Protein AF-A0A1H8ZTB4-F1 (afdb_monomer_lite)

Organism: NCBI:txid402600

Foldseek 3Di:
DFDDDPNDGDPDVVVVVVVVVVLLVLLLVLLCVVCPPVDDSVLSSVLLVVLCVVPVVPDPDVVCSSVSSSVSSNVVVVVD

Secondary structure (DSSP, 8-state):
--EEETTEEEPPHHHHHHHHHHHHHHHHHHHHHHHGGGS-HHHHHHHHHHHHHHHGGG-S-GGGHHHHHHHHHHHHHHT-

Radius of gyration: 14.9 Å; chains: 1; bounding box: 42×23×40 Å

Structure (mmCIF, N/CA/C/O backbone):
data_AF-A0A1H8ZTB4-F1
#
_entry.id   AF-A0A1H8ZTB4-F1
#
loop_
_atom_site.group_PDB
_atom_site.id
_atom_site.type_symbol
_atom_site.label_atom_id
_atom_site.label_alt_id
_atom_site.label_comp_id
_atom_site.label_asym_id
_atom_site.label_entity_id
_atom_site.label_seq_id
_atom_site.pdbx_PDB_ins_code
_atom_site.Cartn_x
_atom_site.Cartn_y
_atom_site.Cartn_z
_atom_site.occupancy
_atom_site.B_iso_or_equiv
_atom_site.auth_seq_id
_atom_site.auth_comp_id
_atom_site.auth_asym_id
_atom_site.auth_atom_id
_atom_site.pdbx_PDB_model_num
ATOM 1 N N .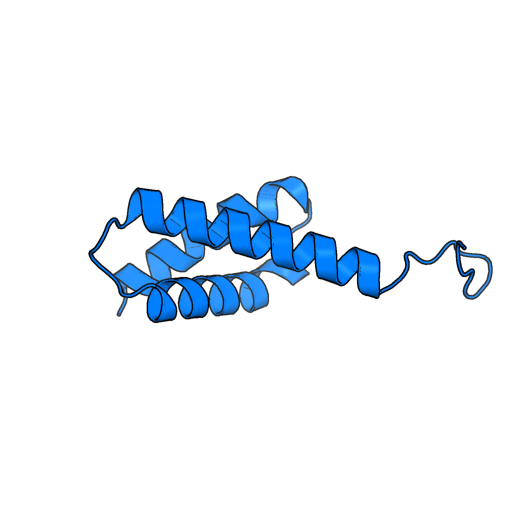 MET A 1 1 ? 26.900 -5.067 -12.119 1.00 48.12 1 MET A N 1
ATOM 2 C CA . MET A 1 1 ? 27.246 -5.557 -13.471 1.00 48.12 1 MET A CA 1
ATOM 3 C C . MET A 1 1 ? 25.926 -5.816 -14.164 1.00 48.12 1 MET A C 1
ATOM 5 O O . MET A 1 1 ? 25.073 -6.418 -13.534 1.00 48.12 1 MET A O 1
ATOM 9 N N . THR A 1 2 ? 25.699 -5.279 -15.358 1.00 52.91 2 THR A N 1
ATOM 10 C CA . THR A 1 2 ? 24.418 -5.448 -16.058 1.00 52.91 2 THR A CA 1
ATOM 11 C C . THR A 1 2 ? 24.384 -6.843 -16.674 1.00 52.91 2 THR A C 1
ATOM 13 O O . THR A 1 2 ? 25.232 -7.150 -17.513 1.00 52.91 2 THR A O 1
ATOM 16 N N . GLU A 1 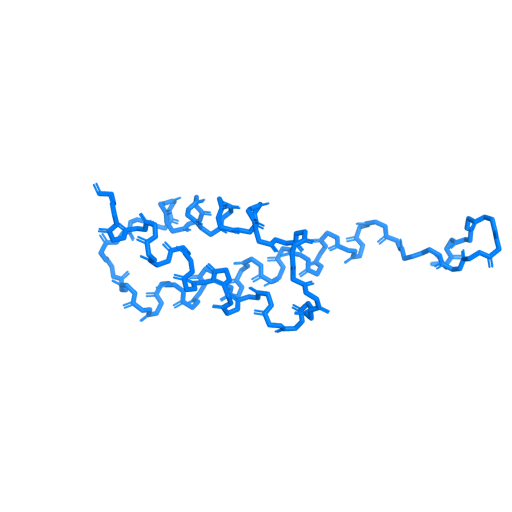3 ? 23.463 -7.698 -16.234 1.00 63.84 3 GLU A N 1
ATOM 17 C CA . GLU A 1 3 ? 23.258 -9.012 -16.842 1.00 63.84 3 GLU A CA 1
ATOM 18 C C . GLU A 1 3 ? 22.461 -8.855 -18.139 1.00 63.84 3 GLU A C 1
ATOM 20 O O . GLU A 1 3 ? 21.530 -8.052 -18.235 1.00 63.84 3 GLU A O 1
ATOM 25 N N . MET A 1 4 ? 22.864 -9.592 -19.172 1.00 62.94 4 MET A N 1
ATOM 26 C CA . MET A 1 4 ? 22.124 -9.656 -20.427 1.00 62.94 4 MET A CA 1
ATOM 27 C C . MET A 1 4 ? 21.500 -11.039 -20.564 1.00 62.94 4 MET A C 1
ATOM 29 O O . MET A 1 4 ? 22.208 -12.038 -20.452 1.00 62.94 4 MET A O 1
ATOM 33 N N . ILE A 1 5 ? 20.199 -11.088 -20.845 1.00 68.31 5 ILE A N 1
ATOM 34 C CA . ILE A 1 5 ? 19.482 -12.312 -21.220 1.00 68.31 5 ILE A CA 1
ATOM 35 C C . ILE A 1 5 ? 19.014 -12.112 -22.661 1.00 68.31 5 ILE A C 1
ATOM 37 O O . ILE A 1 5 ? 18.386 -11.102 -22.969 1.00 68.31 5 ILE A O 1
ATOM 41 N N . ASP A 1 6 ? 19.389 -13.024 -23.560 1.00 68.69 6 ASP A N 1
ATOM 42 C CA . ASP A 1 6 ? 19.027 -12.994 -24.987 1.00 68.69 6 ASP A CA 1
ATOM 43 C C . ASP A 1 6 ? 19.315 -11.659 -25.707 1.00 68.69 6 ASP A C 1
ATOM 45 O O . ASP A 1 6 ? 18.582 -11.225 -26.590 1.00 68.69 6 ASP A O 1
ATOM 49 N N . GLY A 1 7 ? 20.405 -10.979 -25.334 1.00 74.31 7 GLY A N 1
ATOM 50 C CA . GLY A 1 7 ? 20.795 -9.698 -25.938 1.00 74.31 7 GLY A CA 1
ATOM 51 C C . GLY A 1 7 ? 20.009 -8.484 -25.429 1.00 74.31 7 GLY A C 1
ATOM 52 O O . GLY A 1 7 ? 20.265 -7.364 -25.872 1.00 74.31 7 GLY A O 1
ATOM 53 N N . HIS A 1 8 ? 19.108 -8.679 -24.467 1.00 63.38 8 HIS A N 1
ATOM 54 C CA . HIS A 1 8 ? 18.424 -7.609 -23.755 1.00 63.38 8 HIS A CA 1
ATOM 55 C C . HIS A 1 8 ? 19.142 -7.318 -22.436 1.00 63.38 8 HIS A C 1
ATOM 57 O O . HIS A 1 8 ? 19.491 -8.239 -21.697 1.00 63.38 8 HIS A O 1
ATOM 63 N N . GLN A 1 9 ? 19.355 -6.036 -22.120 1.00 68.62 9 GLN A N 1
ATOM 64 C CA . GLN A 1 9 ? 19.772 -5.647 -20.772 1.00 68.62 9 GLN A CA 1
ATOM 65 C C . GLN A 1 9 ? 18.642 -5.977 -19.806 1.00 68.62 9 GLN A C 1
ATOM 67 O O . GLN A 1 9 ? 17.554 -5.406 -19.901 1.00 68.62 9 GLN A O 1
ATOM 72 N N . VAL A 1 10 ? 18.912 -6.886 -18.877 1.00 67.75 10 VAL A N 1
ATOM 73 C CA . VAL A 1 10 ? 17.973 -7.248 -17.824 1.00 67.75 10 VAL A CA 1
ATOM 74 C C . VAL A 1 10 ? 18.407 -6.532 -16.553 1.00 67.75 10 VAL A C 1
ATOM 76 O O . VAL A 1 10 ? 19.576 -6.562 -16.163 1.00 67.75 10 VAL A O 1
ATOM 79 N N . ARG A 1 11 ? 17.467 -5.815 -15.929 1.00 63.06 11 ARG A N 1
ATOM 80 C CA . ARG A 1 11 ? 17.692 -5.231 -14.604 1.00 63.06 11 ARG A CA 1
ATOM 81 C C . ARG A 1 11 ? 17.899 -6.355 -13.598 1.00 63.06 11 ARG A C 1
ATOM 83 O O . ARG A 1 11 ? 17.186 -7.353 -13.628 1.00 63.06 11 ARG A O 1
ATOM 90 N N . ASP A 1 12 ? 18.833 -6.143 -12.680 1.00 66.94 12 ASP A N 1
ATOM 91 C CA . ASP A 1 12 ? 19.047 -7.047 -11.558 1.00 66.94 12 ASP A CA 1
ATOM 92 C C . ASP A 1 12 ? 17.727 -7.208 -10.763 1.00 66.94 12 ASP A C 1
ATOM 94 O O . ASP A 1 12 ? 17.155 -6.201 -10.319 1.00 66.94 12 ASP A O 1
ATOM 98 N N . PRO A 1 13 ? 17.220 -8.441 -10.561 1.00 61.16 13 PRO A N 1
ATOM 99 C CA . PRO A 1 13 ? 15.978 -8.684 -9.827 1.00 61.16 13 PRO A CA 1
ATOM 100 C C . PRO A 1 13 ? 15.975 -8.125 -8.397 1.00 61.16 13 PRO A C 1
ATOM 102 O O . PRO A 1 13 ? 14.915 -7.830 -7.849 1.00 61.16 13 PRO A O 1
ATOM 105 N N . HIS A 1 14 ? 17.143 -7.979 -7.768 1.00 57.16 14 HIS A N 1
ATOM 106 C CA . HIS A 1 14 ? 17.274 -7.398 -6.432 1.00 57.16 14 HIS A CA 1
ATOM 107 C C . HIS A 1 14 ? 17.089 -5.881 -6.477 1.00 57.16 14 HIS A C 1
ATOM 109 O O . HIS A 1 14 ? 16.495 -5.323 -5.562 1.00 57.16 14 HIS A O 1
ATOM 115 N N . SER A 1 15 ? 17.507 -5.220 -7.561 1.00 59.94 15 SER A N 1
ATOM 116 C CA . SER A 1 15 ? 17.247 -3.786 -7.753 1.00 59.94 15 SER A CA 1
ATOM 117 C C . SER A 1 15 ? 15.751 -3.503 -7.935 1.00 59.94 15 SER A C 1
ATOM 119 O O . SER A 1 15 ? 15.239 -2.550 -7.359 1.00 59.94 15 SER A O 1
ATOM 121 N N . LEU A 1 16 ? 15.028 -4.379 -8.645 1.00 60.28 16 LEU A N 1
ATOM 122 C CA . LEU A 1 16 ? 13.566 -4.290 -8.786 1.00 60.28 16 LEU A CA 1
ATOM 123 C C . LEU A 1 16 ? 12.829 -4.497 -7.451 1.00 60.28 16 LEU A C 1
ATOM 125 O O . LEU A 1 16 ? 11.851 -3.808 -7.158 1.00 60.28 16 LEU A O 1
ATOM 129 N N . ARG A 1 17 ? 13.307 -5.427 -6.614 1.00 60.28 17 ARG A N 1
ATOM 130 C CA . ARG A 1 17 ? 12.747 -5.656 -5.271 1.00 60.28 17 ARG A CA 1
ATOM 131 C C . ARG A 1 17 ? 12.948 -4.462 -4.344 1.00 60.28 17 ARG A C 1
ATOM 133 O O . ARG A 1 17 ? 12.008 -4.095 -3.650 1.00 60.28 17 ARG A O 1
ATOM 140 N N . VAL A 1 18 ? 14.127 -3.839 -4.367 1.00 63.00 18 VAL A N 1
ATOM 141 C CA . VAL A 1 18 ? 14.410 -2.640 -3.559 1.00 63.00 18 VAL A CA 1
ATOM 142 C C . VAL A 1 18 ? 13.506 -1.473 -3.976 1.00 63.00 18 VAL A C 1
ATOM 144 O O . VAL A 1 18 ? 12.908 -0.836 -3.114 1.00 63.00 18 VAL A O 1
ATOM 147 N N . GLU A 1 19 ? 13.312 -1.248 -5.281 1.00 78.44 19 GLU A N 1
ATOM 148 C CA . GLU A 1 19 ? 12.378 -0.221 -5.775 1.00 78.44 19 GLU A CA 1
ATOM 149 C C . GLU A 1 19 ? 10.928 -0.505 -5.334 1.00 78.44 19 GLU A C 1
ATOM 151 O O . GLU A 1 19 ? 10.206 0.409 -4.937 1.00 78.44 19 GLU A O 1
ATOM 156 N N . THR A 1 20 ? 10.516 -1.775 -5.334 1.00 82.00 20 THR A N 1
ATOM 157 C CA . THR A 1 20 ? 9.177 -2.191 -4.886 1.00 82.00 20 THR A CA 1
ATOM 158 C C . THR A 1 20 ? 8.973 -1.965 -3.387 1.00 82.00 20 THR A C 1
ATOM 160 O O . THR A 1 20 ? 7.951 -1.419 -2.974 1.00 82.00 20 THR A O 1
ATOM 163 N N . GLU A 1 21 ? 9.936 -2.352 -2.551 1.00 85.19 21 GLU A N 1
ATOM 164 C CA . GLU A 1 21 ? 9.858 -2.147 -1.099 1.00 85.19 21 GLU A CA 1
ATOM 165 C C . GLU A 1 21 ? 9.792 -0.660 -0.732 1.00 85.19 21 GLU A C 1
ATOM 167 O O . GLU A 1 21 ? 9.040 -0.277 0.168 1.00 85.19 21 GLU A O 1
ATOM 172 N N . ASP A 1 22 ? 10.519 0.192 -1.455 1.00 88.38 22 ASP A N 1
ATOM 173 C CA . ASP A 1 22 ? 10.451 1.640 -1.270 1.00 88.38 22 ASP A CA 1
ATOM 174 C C . ASP A 1 22 ? 9.089 2.210 -1.689 1.00 88.38 22 ASP A C 1
ATOM 176 O O . ASP A 1 22 ? 8.524 3.041 -0.971 1.00 88.38 22 ASP A O 1
ATOM 180 N N . GLN A 1 23 ? 8.510 1.728 -2.793 1.00 86.69 23 GLN A N 1
ATOM 181 C CA . GLN A 1 23 ? 7.157 2.105 -3.217 1.00 86.69 23 GLN A CA 1
ATOM 182 C C . GLN A 1 23 ? 6.093 1.693 -2.189 1.00 86.69 23 GLN A C 1
ATOM 184 O O . GLN A 1 23 ? 5.221 2.497 -1.849 1.00 86.69 23 GLN A O 1
ATOM 189 N N . LEU A 1 24 ? 6.184 0.476 -1.643 1.00 90.81 24 LEU A N 1
ATOM 190 C CA . LEU A 1 24 ? 5.286 -0.011 -0.591 1.00 90.81 24 LEU A CA 1
ATOM 191 C C . LEU A 1 24 ? 5.429 0.805 0.696 1.00 90.81 24 LEU A C 1
ATOM 193 O O . LEU A 1 24 ? 4.432 1.162 1.320 1.00 90.81 24 LEU A O 1
ATOM 197 N N . ARG A 1 25 ? 6.659 1.168 1.072 1.00 92.06 25 ARG A N 1
ATOM 198 C CA . ARG A 1 25 ? 6.927 2.016 2.242 1.00 92.06 25 ARG A CA 1
ATOM 199 C C . ARG A 1 25 ? 6.339 3.416 2.075 1.00 92.06 25 ARG A C 1
ATOM 201 O O . ARG A 1 25 ? 5.741 3.944 3.012 1.00 92.06 25 ARG A O 1
ATOM 208 N N . GLN A 1 26 ? 6.477 4.011 0.889 1.00 90.44 26 GLN A N 1
ATOM 209 C CA . GLN A 1 26 ? 5.854 5.296 0.562 1.00 90.44 26 GLN A CA 1
ATOM 210 C C . GLN A 1 26 ? 4.326 5.212 0.625 1.00 90.44 26 GLN A C 1
ATOM 212 O O . GLN A 1 26 ? 3.692 6.099 1.201 1.00 90.44 26 GLN A O 1
ATOM 217 N N . ALA A 1 27 ? 3.743 4.137 0.087 1.00 93.31 27 ALA A N 1
ATOM 218 C CA . ALA A 1 27 ? 2.307 3.899 0.152 1.00 93.31 27 ALA A CA 1
ATOM 219 C C . ALA A 1 27 ? 1.823 3.758 1.604 1.00 93.31 27 ALA A C 1
ATOM 221 O O . ALA A 1 27 ? 0.880 4.440 1.994 1.00 93.31 27 ALA A O 1
ATOM 222 N N . ALA A 1 28 ? 2.503 2.964 2.436 1.00 93.75 28 ALA A N 1
ATOM 223 C CA . ALA A 1 28 ? 2.162 2.800 3.851 1.00 93.75 28 ALA A CA 1
ATOM 224 C C . ALA A 1 28 ? 2.246 4.113 4.641 1.00 93.75 28 ALA A C 1
ATOM 226 O O . ALA A 1 28 ? 1.339 4.426 5.411 1.00 93.75 28 ALA A O 1
ATOM 227 N N . ALA A 1 29 ? 3.281 4.925 4.409 1.00 93.12 29 ALA A N 1
ATOM 228 C CA . ALA A 1 29 ? 3.405 6.241 5.034 1.00 93.12 29 ALA A CA 1
ATOM 229 C C . ALA A 1 29 ? 2.295 7.211 4.590 1.00 93.12 29 ALA A C 1
ATOM 231 O O . ALA A 1 29 ? 1.848 8.057 5.365 1.00 93.12 29 ALA A O 1
ATOM 232 N N . GLU A 1 30 ? 1.846 7.124 3.337 1.00 93.69 30 GLU A N 1
ATOM 233 C CA . GLU A 1 30 ? 0.700 7.892 2.848 1.00 93.69 30 GLU A CA 1
ATOM 234 C C . GLU A 1 30 ? -0.613 7.423 3.486 1.00 93.69 30 GLU A C 1
ATOM 236 O O . GLU A 1 30 ? -1.376 8.265 3.953 1.00 93.69 30 GLU A O 1
ATOM 241 N N . VAL A 1 31 ? -0.855 6.112 3.580 1.00 95.12 31 VAL A N 1
ATOM 242 C CA . VAL A 1 31 ? -2.049 5.564 4.245 1.00 95.12 31 VAL A CA 1
ATOM 243 C C . VAL A 1 31 ? -2.090 5.996 5.705 1.00 95.12 31 VAL A C 1
ATOM 245 O O . VAL A 1 31 ? -3.088 6.574 6.122 1.00 95.12 31 VAL A O 1
ATOM 248 N N . HIS A 1 32 ? -0.994 5.823 6.452 1.00 93.94 32 HIS A N 1
ATOM 249 C CA . HIS A 1 32 ? -0.903 6.271 7.846 1.00 93.94 32 HIS A CA 1
ATOM 250 C C . HIS A 1 32 ? -1.221 7.759 8.008 1.00 93.94 32 HIS A C 1
ATOM 252 O O . HIS A 1 32 ? -1.923 8.140 8.941 1.00 93.94 32 HIS A O 1
ATOM 258 N N . ARG A 1 33 ? -0.761 8.616 7.087 1.00 91.44 33 ARG A N 1
ATOM 259 C CA . ARG A 1 33 ? -1.092 10.049 7.125 1.00 91.44 33 ARG A CA 1
ATOM 260 C C . ARG A 1 33 ? -2.581 10.331 6.919 1.00 91.44 33 ARG A C 1
ATOM 262 O O . ARG A 1 33 ? -3.066 11.320 7.459 1.00 91.44 33 ARG A O 1
ATOM 269 N N . ARG A 1 34 ? -3.293 9.506 6.146 1.00 92.56 34 ARG A N 1
ATOM 270 C CA . ARG A 1 34 ? -4.727 9.684 5.861 1.00 92.56 34 ARG A CA 1
ATOM 271 C C . ARG A 1 34 ? -5.624 9.116 6.950 1.00 92.56 34 ARG A C 1
ATOM 273 O O . ARG A 1 34 ? -6.580 9.776 7.343 1.00 92.56 34 ARG A O 1
ATOM 280 N N . VAL A 1 35 ? -5.308 7.916 7.433 1.00 91.81 35 VAL A N 1
ATOM 281 C CA . VAL A 1 35 ? -6.138 7.203 8.417 1.00 91.81 35 VAL A CA 1
ATOM 282 C C . VAL A 1 35 ? -5.758 7.529 9.865 1.00 91.81 35 VAL A C 1
ATOM 284 O O . VAL A 1 35 ? -6.546 7.290 10.775 1.00 91.81 35 VAL A O 1
ATOM 287 N N . GLY A 1 36 ? -4.579 8.111 10.105 1.00 89.25 36 GLY A N 1
ATOM 288 C CA . GLY A 1 36 ? -4.079 8.393 11.451 1.00 89.25 36 GLY A CA 1
ATOM 289 C C . GLY A 1 36 ? -3.880 7.114 12.271 1.00 89.25 36 GLY A C 1
ATOM 290 O O . GLY A 1 36 ? -3.496 6.078 11.731 1.00 89.25 36 GLY A O 1
ATOM 291 N N . ASP A 1 37 ? -4.185 7.182 13.567 1.00 90.94 37 ASP A N 1
ATOM 292 C CA . ASP A 1 37 ? -4.051 6.061 14.515 1.00 90.94 37 ASP A CA 1
ATOM 293 C C . ASP A 1 37 ? -5.291 5.140 14.541 1.00 90.94 37 ASP A C 1
ATOM 295 O O . ASP A 1 37 ? -5.509 4.401 15.498 1.00 90.94 37 ASP A O 1
ATOM 299 N N . GLN A 1 38 ? -6.151 5.205 13.517 1.00 92.69 38 GLN A N 1
ATOM 300 C CA . GLN A 1 38 ? -7.375 4.392 13.446 1.00 92.69 38 GLN A CA 1
ATOM 301 C C . GLN A 1 38 ? -7.091 2.898 13.251 1.00 92.69 38 GLN A C 1
ATOM 303 O O . GLN A 1 38 ? -7.922 2.066 13.612 1.00 92.69 38 GLN A O 1
ATOM 308 N N . TYR A 1 39 ? -5.933 2.567 12.682 1.00 92.88 39 TYR A N 1
ATOM 309 C CA . TYR A 1 39 ? -5.534 1.204 12.366 1.00 92.88 39 TYR A CA 1
ATOM 310 C C . TYR A 1 39 ? -4.118 0.948 12.864 1.00 92.88 39 TYR A C 1
ATOM 312 O O . TYR A 1 39 ? -3.236 1.801 12.759 1.00 92.88 39 TYR A O 1
ATOM 320 N N . GLU A 1 40 ? -3.901 -0.262 13.367 1.00 92.94 40 GLU A N 1
ATOM 321 C CA . GLU A 1 40 ? -2.573 -0.730 13.752 1.00 92.94 40 GLU A CA 1
ATOM 322 C C . GLU A 1 40 ? -1.646 -0.763 12.529 1.00 92.94 40 GLU A C 1
ATOM 324 O O . GLU A 1 40 ? -2.072 -1.105 11.421 1.00 92.94 40 GLU A O 1
ATOM 329 N N . GLU A 1 41 ? -0.353 -0.503 12.729 1.00 90.44 41 GLU A N 1
ATOM 330 C CA . GLU A 1 41 ? 0.640 -0.509 11.643 1.00 90.44 41 GLU A CA 1
ATOM 331 C C . GLU A 1 41 ? 0.609 -1.825 10.845 1.00 90.44 41 GLU A C 1
ATOM 333 O O . GLU A 1 41 ? 0.667 -1.824 9.617 1.00 90.44 41 GLU A O 1
ATOM 338 N N . GLN A 1 42 ? 0.420 -2.963 11.521 1.00 92.38 42 GLN A N 1
ATOM 339 C CA . GLN A 1 42 ? 0.307 -4.271 10.865 1.00 92.38 42 GLN A CA 1
ATOM 340 C C . GLN A 1 42 ? -0.906 -4.367 9.925 1.00 92.38 42 GLN A C 1
ATOM 342 O O . GLN A 1 42 ? -0.818 -5.009 8.879 1.00 92.38 42 GLN A O 1
ATOM 347 N N . GLN A 1 43 ? -2.026 -3.725 10.270 1.00 94.31 43 GLN A N 1
ATOM 348 C CA . GLN A 1 43 ? -3.222 -3.692 9.425 1.00 94.31 43 GLN A CA 1
ATOM 349 C C . GLN A 1 43 ? -2.997 -2.807 8.198 1.00 94.31 43 GLN A C 1
ATOM 351 O O . GLN A 1 43 ? -3.365 -3.200 7.091 1.00 94.31 43 GLN A O 1
ATOM 356 N N . VAL A 1 44 ? -2.333 -1.660 8.376 1.00 94.44 44 VAL A N 1
ATOM 357 C CA . VAL A 1 44 ? -1.945 -0.771 7.271 1.00 94.44 44 VAL A CA 1
ATOM 358 C C . VAL A 1 44 ? -0.999 -1.486 6.305 1.00 94.44 44 VAL A C 1
ATOM 360 O O . VAL A 1 44 ? -1.241 -1.489 5.101 1.00 94.44 44 VAL A O 1
ATOM 363 N N . GLN A 1 45 ? 0.036 -2.155 6.818 1.00 93.12 45 GLN A N 1
ATOM 364 C CA . GLN A 1 45 ? 0.990 -2.915 6.003 1.00 93.12 45 GLN A CA 1
ATOM 365 C C . GLN A 1 45 ? 0.310 -4.050 5.226 1.00 93.12 45 GLN A C 1
ATOM 367 O O . GLN A 1 45 ? 0.595 -4.247 4.043 1.00 93.12 45 GLN A O 1
ATOM 372 N N . ALA A 1 46 ? -0.616 -4.775 5.862 1.00 94.56 46 ALA A N 1
ATOM 373 C CA . ALA A 1 46 ? -1.384 -5.825 5.199 1.00 94.56 46 ALA A CA 1
ATOM 374 C C . ALA A 1 46 ? -2.253 -5.259 4.065 1.00 94.56 46 ALA A C 1
ATOM 376 O O . ALA A 1 46 ? -2.178 -5.752 2.942 1.00 94.56 46 ALA A O 1
ATOM 377 N N . ALA A 1 47 ? -3.002 -4.182 4.323 1.00 95.81 47 ALA A N 1
ATOM 378 C CA . ALA A 1 47 ? -3.859 -3.549 3.321 1.00 95.81 47 ALA A CA 1
ATOM 379 C C . ALA A 1 47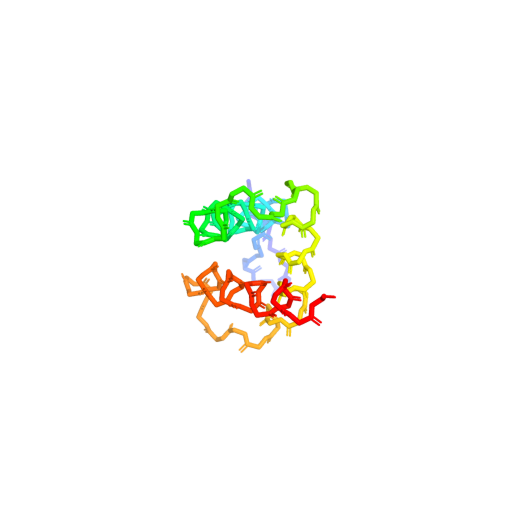 ? -3.061 -2.976 2.137 1.00 95.81 47 ALA A C 1
ATOM 381 O O . ALA A 1 47 ? -3.490 -3.088 0.991 1.00 95.81 47 ALA A O 1
ATOM 382 N N . VAL A 1 48 ? -1.885 -2.396 2.395 1.00 96.06 48 VAL A N 1
ATOM 383 C CA . VAL A 1 48 ? -0.973 -1.895 1.354 1.00 96.06 48 VAL A CA 1
ATOM 384 C C . VAL A 1 48 ? -0.446 -3.029 0.483 1.00 96.06 48 VAL A C 1
ATOM 386 O O . VAL A 1 48 ? -0.393 -2.878 -0.736 1.00 96.06 48 VAL A O 1
ATOM 389 N N . ARG A 1 49 ? -0.091 -4.171 1.079 1.00 94.44 49 ARG A N 1
ATOM 390 C CA . ARG A 1 49 ? 0.397 -5.329 0.324 1.00 94.44 49 ARG A CA 1
ATOM 391 C C . ARG A 1 49 ? -0.702 -5.968 -0.518 1.00 94.44 49 ARG A C 1
ATOM 393 O O . ARG A 1 49 ? -0.490 -6.184 -1.703 1.00 94.44 49 ARG A O 1
ATOM 400 N N . GLU A 1 50 ? -1.883 -6.167 0.067 1.00 94.88 50 GLU A N 1
ATOM 401 C CA . GLU A 1 50 ? -3.077 -6.633 -0.652 1.00 94.88 50 GLU A CA 1
ATOM 402 C C . GLU A 1 50 ? -3.408 -5.706 -1.835 1.00 94.88 50 GLU A C 1
ATOM 404 O O . GLU A 1 50 ? -3.636 -6.167 -2.950 1.00 94.88 50 GLU A O 1
ATOM 409 N N . ALA A 1 51 ? -3.384 -4.386 -1.621 1.00 94.50 51 ALA A N 1
ATOM 410 C CA . ALA A 1 51 ? -3.619 -3.411 -2.682 1.00 94.50 51 ALA A CA 1
ATOM 411 C C . ALA A 1 51 ? -2.528 -3.437 -3.764 1.00 94.50 51 ALA A C 1
ATOM 413 O O . ALA A 1 51 ? -2.838 -3.319 -4.945 1.00 94.50 51 ALA A O 1
ATOM 414 N N . TYR A 1 52 ? -1.255 -3.586 -3.401 1.00 93.19 52 TYR A N 1
ATOM 415 C CA . TYR A 1 52 ? -0.179 -3.697 -4.385 1.00 93.19 52 TYR A CA 1
ATOM 416 C C . TYR A 1 52 ? -0.342 -4.938 -5.261 1.00 93.19 52 TYR A C 1
ATOM 418 O O . TYR A 1 52 ? -0.320 -4.815 -6.485 1.00 93.19 52 TYR A O 1
ATOM 426 N N . ASP A 1 53 ? -0.584 -6.100 -4.653 1.00 91.56 53 ASP A N 1
ATOM 427 C CA . ASP A 1 53 ? -0.734 -7.362 -5.378 1.00 91.56 53 ASP A CA 1
ATOM 428 C C . ASP A 1 53 ? -1.876 -7.282 -6.413 1.00 91.56 53 ASP A C 1
ATOM 430 O O . ASP A 1 53 ? -1.731 -7.776 -7.528 1.00 91.56 53 ASP A O 1
ATOM 434 N N . GLU A 1 54 ? -2.967 -6.569 -6.112 1.00 91.81 54 GLU A N 1
ATOM 435 C CA . GLU A 1 54 ? -4.096 -6.378 -7.038 1.00 91.81 54 GLU A CA 1
ATOM 436 C C . GLU A 1 54 ? -3.815 -5.417 -8.208 1.00 91.81 54 GLU A C 1
ATOM 438 O O . GLU A 1 54 ? -4.393 -5.569 -9.291 1.00 91.81 54 GLU A O 1
ATOM 443 N N . ILE A 1 55 ? -2.977 -4.397 -7.997 1.00 88.94 55 ILE A N 1
ATOM 444 C CA . ILE A 1 55 ? -2.880 -3.242 -8.908 1.00 88.94 55 ILE A CA 1
ATOM 445 C C . ILE A 1 55 ? -1.556 -3.220 -9.680 1.00 88.94 55 ILE A C 1
ATOM 447 O O . ILE A 1 55 ? -1.511 -2.645 -10.770 1.00 88.94 55 ILE A O 1
ATOM 451 N N . HIS A 1 56 ? -0.486 -3.831 -9.160 1.00 86.31 56 HIS A N 1
ATOM 452 C CA . HIS A 1 56 ? 0.859 -3.721 -9.737 1.00 86.31 56 HIS A CA 1
ATOM 453 C C . HIS A 1 56 ? 0.919 -4.183 -11.201 1.00 86.31 56 HIS A C 1
ATOM 455 O O . HIS A 1 56 ? 1.469 -3.470 -12.037 1.00 86.31 56 HIS A O 1
ATOM 461 N N . ASP A 1 57 ? 0.236 -5.280 -11.540 1.00 83.75 57 ASP A N 1
ATOM 462 C CA . ASP A 1 57 ? 0.149 -5.808 -12.909 1.00 83.75 57 ASP A CA 1
ATOM 463 C C . ASP A 1 57 ? -0.646 -4.906 -13.872 1.00 83.75 57 ASP A C 1
ATOM 465 O O . ASP A 1 57 ? -0.510 -4.994 -15.094 1.00 83.75 57 ASP A O 1
ATOM 469 N N . GLN A 1 58 ? -1.503 -4.032 -13.341 1.00 81.12 58 GLN A N 1
ATOM 470 C CA . GLN A 1 58 ? -2.397 -3.173 -14.126 1.00 81.12 58 GLN A CA 1
ATOM 471 C C 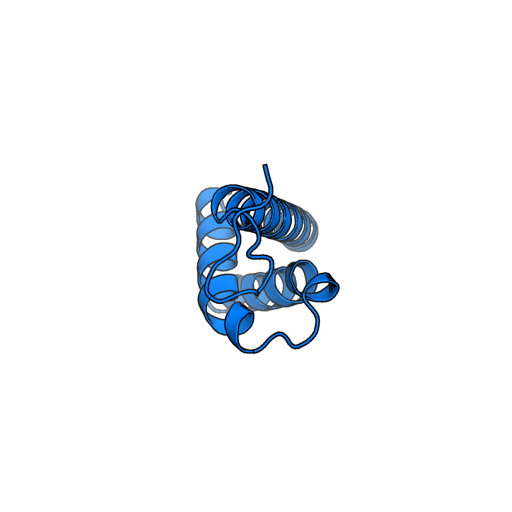. GLN A 1 58 ? -1.851 -1.748 -14.290 1.00 81.12 58 GLN A C 1
ATOM 473 O O . GLN A 1 58 ? -2.334 -0.976 -15.130 1.00 81.12 58 GLN A O 1
ATOM 478 N N . ALA A 1 59 ? -0.853 -1.370 -13.491 1.00 74.75 59 ALA A N 1
ATOM 479 C CA . ALA A 1 59 ? -0.309 -0.026 -13.477 1.00 74.75 59 ALA A CA 1
ATOM 480 C C . ALA A 1 59 ? 0.598 0.220 -14.688 1.00 74.75 59 ALA A C 1
ATOM 482 O O . ALA A 1 59 ? 1.751 -0.187 -14.743 1.00 74.75 59 ALA A O 1
ATOM 483 N N . LYS A 1 60 ? 0.087 0.981 -15.660 1.00 74.31 60 LYS A N 1
ATOM 484 C CA . LYS A 1 60 ? 0.844 1.370 -16.865 1.00 74.31 60 LYS A CA 1
ATOM 485 C C . LYS A 1 60 ? 1.985 2.356 -16.593 1.00 74.31 60 LYS A C 1
ATOM 487 O O . LYS A 1 60 ? 2.813 2.583 -17.469 1.00 74.31 60 LYS A O 1
ATOM 492 N N . VAL A 1 61 ? 1.975 3.005 -15.429 1.00 78.00 61 VAL A N 1
ATOM 493 C CA . VAL A 1 61 ? 2.949 4.025 -15.032 1.00 78.00 61 VAL A CA 1
ATOM 494 C C . VAL A 1 61 ? 3.347 3.767 -13.582 1.00 78.00 61 VAL A C 1
ATOM 496 O O . VAL A 1 61 ? 2.601 4.091 -12.657 1.00 78.00 61 VAL A O 1
ATOM 499 N N . GLU A 1 62 ? 4.536 3.199 -13.392 1.00 78.44 62 GLU A N 1
ATOM 500 C CA . GLU A 1 62 ? 5.045 2.770 -12.082 1.00 78.44 62 GLU A CA 1
ATOM 501 C C . GLU A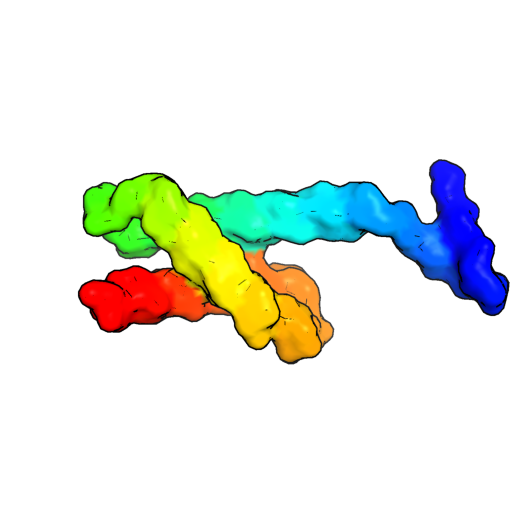 1 62 ? 5.183 3.925 -11.080 1.00 78.44 62 GLU A C 1
ATOM 503 O O . GLU A 1 62 ? 4.959 3.744 -9.888 1.00 78.44 62 GLU A O 1
ATOM 508 N N . SER A 1 63 ? 5.465 5.147 -11.545 1.00 80.50 63 SER A N 1
ATOM 509 C CA . SER A 1 63 ? 5.606 6.313 -10.660 1.00 80.50 63 SER A CA 1
ATOM 510 C C . SER A 1 63 ? 4.314 6.704 -9.932 1.00 80.50 63 SER A C 1
ATOM 512 O O . SER A 1 63 ? 4.379 7.369 -8.900 1.00 80.50 63 SER A O 1
ATOM 514 N N . PHE A 1 64 ? 3.144 6.284 -10.429 1.00 84.06 64 PHE A N 1
ATOM 515 C CA . PHE A 1 64 ? 1.860 6.487 -9.747 1.00 84.06 64 PHE A CA 1
ATOM 516 C C . PHE A 1 64 ? 1.459 5.315 -8.853 1.00 84.06 64 PHE A C 1
ATOM 518 O O . PHE A 1 64 ? 0.497 5.436 -8.093 1.00 84.06 64 PHE A O 1
ATOM 525 N N . LEU A 1 65 ? 2.178 4.194 -8.909 1.00 86.81 65 LEU A N 1
ATOM 526 C CA . LEU A 1 65 ? 1.816 2.996 -8.166 1.00 86.81 65 LEU A CA 1
ATOM 527 C C . LEU A 1 65 ? 1.704 3.254 -6.650 1.00 86.81 65 LEU A C 1
ATOM 529 O O . LEU A 1 65 ? 0.671 2.884 -6.095 1.00 86.81 65 LEU A O 1
ATOM 533 N N . PRO A 1 66 ? 2.620 3.991 -5.981 1.00 89.44 66 PRO A N 1
ATOM 534 C CA . PRO A 1 66 ? 2.500 4.246 -4.543 1.00 89.44 66 PRO A CA 1
ATOM 535 C C . PRO A 1 66 ? 1.196 4.946 -4.141 1.00 89.44 66 PRO A C 1
ATOM 537 O O . PRO A 1 66 ? 0.563 4.568 -3.156 1.00 89.44 66 PRO A O 1
ATOM 540 N N . ILE A 1 67 ? 0.756 5.953 -4.905 1.00 88.81 67 ILE A N 1
ATOM 541 C CA . ILE A 1 67 ? -0.441 6.728 -4.549 1.00 88.81 67 ILE A CA 1
ATOM 542 C C . ILE A 1 67 ? -1.741 5.986 -4.877 1.00 88.81 67 ILE A C 1
ATOM 544 O O . ILE A 1 67 ? -2.736 6.146 -4.165 1.00 88.81 67 ILE A O 1
ATOM 548 N N . LEU A 1 68 ? -1.730 5.157 -5.926 1.00 91.44 68 LEU A N 1
ATOM 549 C CA . LEU A 1 68 ? -2.846 4.278 -6.275 1.00 91.44 68 LEU A CA 1
ATOM 550 C C . LEU A 1 68 ? -3.007 3.163 -5.237 1.00 91.44 68 LEU A C 1
ATOM 552 O O . LEU A 1 68 ? -4.116 2.943 -4.750 1.00 91.44 68 LEU A O 1
ATOM 556 N N . VAL A 1 69 ? -1.897 2.533 -4.842 1.00 94.88 69 VAL A N 1
ATOM 557 C CA . VAL A 1 69 ? -1.859 1.522 -3.780 1.00 94.88 69 VAL A CA 1
ATOM 558 C C . VAL A 1 69 ? -2.341 2.114 -2.462 1.00 94.88 69 VAL A C 1
ATOM 560 O O . VAL A 1 69 ? -3.221 1.536 -1.834 1.00 94.88 69 VAL A O 1
ATOM 563 N N . ALA A 1 70 ? -1.857 3.300 -2.078 1.00 94.88 70 ALA A N 1
ATOM 564 C CA . ALA A 1 70 ? -2.300 3.957 -0.850 1.00 94.88 70 ALA A CA 1
ATOM 565 C C . ALA A 1 70 ? -3.814 4.223 -0.838 1.00 94.88 70 ALA A C 1
ATOM 567 O O . ALA A 1 70 ? -4.485 3.964 0.156 1.00 94.88 70 ALA A O 1
ATOM 568 N N . ARG A 1 71 ? -4.381 4.700 -1.954 1.00 94.62 71 ARG A N 1
ATOM 569 C CA . ARG A 1 71 ? -5.826 4.950 -2.055 1.00 94.62 71 ARG A CA 1
ATOM 570 C C . ARG A 1 71 ? -6.653 3.664 -1.976 1.00 94.62 71 ARG A C 1
ATOM 572 O O . ARG A 1 71 ? -7.696 3.663 -1.334 1.00 94.62 71 ARG A O 1
ATOM 579 N N . SER A 1 72 ? -6.210 2.593 -2.629 1.00 95.25 72 SER A N 1
ATOM 580 C CA . SER A 1 72 ? -6.897 1.298 -2.563 1.00 95.25 72 SER A CA 1
ATOM 581 C C . SER A 1 72 ? -6.813 0.689 -1.160 1.00 95.25 72 SER A C 1
ATOM 583 O O . SER A 1 72 ? -7.818 0.239 -0.620 1.00 95.25 72 SER A O 1
ATOM 585 N N . ALA A 1 73 ? -5.646 0.759 -0.515 1.00 95.75 73 ALA A N 1
ATOM 586 C CA . ALA A 1 73 ? -5.460 0.296 0.858 1.00 95.75 73 ALA A CA 1
ATOM 587 C C . ALA A 1 73 ? -6.354 1.055 1.853 1.00 95.75 73 ALA A C 1
ATOM 589 O O . ALA A 1 73 ? -6.970 0.439 2.716 1.00 95.75 73 ALA A O 1
ATOM 590 N N . GLU A 1 74 ? -6.480 2.375 1.703 1.00 95.56 74 GLU A N 1
ATOM 591 C CA . GLU A 1 74 ? -7.407 3.203 2.484 1.00 95.56 74 GLU A CA 1
ATOM 592 C C . GLU A 1 74 ? -8.866 2.739 2.327 1.00 95.56 74 GLU A C 1
ATOM 594 O O . GLU A 1 74 ? -9.572 2.587 3.322 1.00 95.56 74 GLU A O 1
ATOM 599 N N . GLN A 1 75 ? -9.307 2.445 1.097 1.00 94.69 75 GLN A N 1
ATOM 600 C CA . GLN A 1 75 ? -10.651 1.908 0.841 1.00 94.69 75 GLN A CA 1
ATOM 601 C C . GLN A 1 75 ? -10.853 0.540 1.500 1.00 94.69 75 GLN A C 1
ATOM 603 O O . GLN A 1 75 ? -11.848 0.336 2.190 1.00 94.69 75 GLN A O 1
ATOM 608 N N . LYS A 1 76 ? -9.879 -0.367 1.369 1.00 93.62 76 LYS A N 1
ATOM 609 C CA . LYS A 1 76 ? -9.921 -1.693 2.004 1.00 93.62 76 LYS A CA 1
ATOM 610 C C . LYS A 1 76 ? -10.001 -1.610 3.524 1.00 93.62 76 LYS A C 1
ATOM 612 O O . LYS A 1 76 ? -10.689 -2.417 4.135 1.00 93.62 76 LYS A O 1
ATOM 617 N N . LEU A 1 77 ? -9.293 -0.665 4.142 1.00 94.12 77 LEU A N 1
ATOM 618 C CA . LEU A 1 77 ? -9.361 -0.449 5.587 1.00 94.12 77 LEU A CA 1
ATOM 619 C C . LEU A 1 77 ? -10.739 0.069 6.018 1.00 94.12 77 LEU A C 1
ATOM 621 O O . LEU A 1 77 ? -11.248 -0.368 7.046 1.00 94.12 77 LEU A O 1
ATOM 625 N N . ALA A 1 78 ? -11.357 0.951 5.229 1.00 91.88 78 ALA A N 1
ATOM 626 C CA . ALA A 1 78 ? -12.691 1.486 5.508 1.00 91.88 78 ALA A CA 1
ATOM 627 C C . ALA A 1 78 ? -13.827 0.458 5.326 1.00 91.88 78 ALA A C 1
ATOM 629 O O . ALA A 1 78 ? -14.906 0.633 5.887 1.00 91.88 78 ALA A O 1
ATOM 630 N N . GLU A 1 79 ? -13.600 -0.591 4.531 1.00 91.12 79 GLU A N 1
ATOM 631 C CA . GLU A 1 79 ? -14.559 -1.675 4.267 1.00 91.12 79 GLU A CA 1
ATOM 632 C C . GLU A 1 79 ? -14.476 -2.843 5.273 1.00 91.12 79 GLU A C 1
ATOM 634 O O . GLU A 1 79 ? -15.293 -3.764 5.196 1.00 91.12 79 GLU A O 1
ATOM 639 N N . ARG A 1 80 ? -13.505 -2.821 6.197 1.00 80.44 80 ARG A N 1
ATOM 640 C CA . ARG A 1 80 ? -13.327 -3.819 7.268 1.00 80.44 80 ARG A CA 1
ATOM 641 C C . ARG A 1 80 ? -14.155 -3.481 8.506 1.00 80.44 80 ARG A C 1
ATOM 643 O O . ARG A 1 80 ? -14.689 -4.443 9.103 1.00 80.44 80 ARG A O 1
#

pLDDT: mean 83.96, std 12.73, range [48.12, 96.06]

Sequence (80 aa):
MTEMIDGHQVRDPHSLRVETEDQLRQAAAEVHRRVGDQYEEQQVQAAVREAYDEIHDQAKVESFLPILVARSAEQKLAER

=== Feature glossary ===
The record interleaves many kinds of information about one protein. Here is each kind framed as the question it answers.

Q: Are the domains correctly placed relative to each other?
A: Predicted aligned error is AlphaFold's pairwise confidence. Unlike pLDDT (per-residue), PAE is per-residue-pair and captures whether two parts of the structure are correctly placed relative to each other. Units are ångströms of expected positional error.

Q: Which residues are in helices, strands, or loops?
A: Eight-state secondary structure (DSSP): H is the canonical α-helix, G the tighter 3₁₀-helix, I the wider π-helix; E/B are β-structure, T and S are turns and bends, and '-' is everything else. DSSP derives these from the pattern of main-chain N–H···O=C hydrogen bonds, not from the sequence.

Q: What if only a Cα trace is available?
A: P-SEA three-state annotation labels each residue as helix, strand, or coil based purely on the geometry of the Cα trace. It serves as a fallback when the full backbone (and thus DSSP) is unavailable.

Q: What are the backbone torsion angles?
A: φ (phi) and ψ (psi) are the two rotatable backbone dihedrals per residue: φ is the C(i-1)–N–Cα–C torsion, ψ is the N–Cα–C–N(i+1) torsion, both in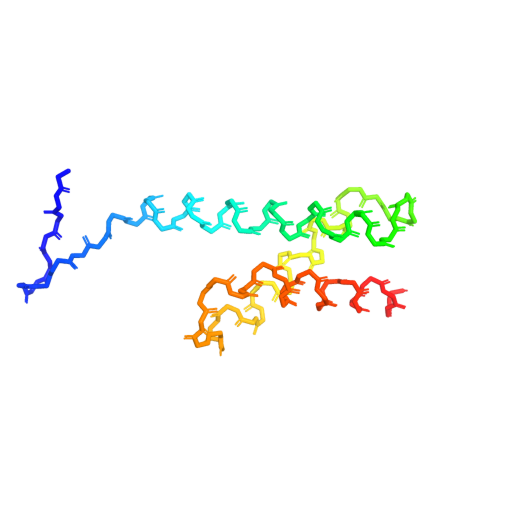 degrees on (−180°, 180°]. α-helical residues cluster near (−60°, −45°); β-strand residues near (−120°, +130°). A Ramachandran plot is simply a scatter of (φ, ψ) for every residue.

Q: What known structures does this most resemble?
A: Structural nearest neighbors (via Foldseek easy-search vs the PDB). Reported per hit: target PDB id, E-value, and alignment TM-score. A TM-score above ~0.5 is the conventional threshold for 'same fold'.

Q: What family and function is it annotated with?
A: Database cross-references. InterPro integrates a dozen domain/family signature databases into unified entries with residue-range hits. GO terms attach function/process/location labels with evidence codes. CATH codes position the fold in a four-level structural taxonomy. Organism is the NCBI-taxonomy species name.

Q: Which residues are buried vs exposed?
A: Solvent accessibility: the surface area of each residue that a 1.4 Å water probe can touch, in Å². When only backbone atoms are present the absolute values are lower than full-atom SASA (side chains contribute most of the area) and are flagged as backbone-only.

Q: What do the diagnostic plots show?
A: Three diagnostic plots accompany the record. The Cα contact map visualizes the tertiary structure as a 2D adjacency matrix (8 Å cutoff, sequence-local contacts suppressed). The Ramachandran plot shows the distribution of backbone (φ, ψ) torsions, with points in the α and β basins reflecting secondary structure content. The PAE plot shows AlphaFold's inter-residue confidence as a color matrix.

Q: What is the amino-acid chain?
A: The amino-acid sequence is the protein's primary structure: the linear order of residues from the N-terminus to the C-terminus, written in one-letter code. Everything else here — the 3D coordinates, the secondary structure, the domain annotations — is ultimately a consequence of this string.

Q: What do the rendered images show?
A: The six renders are orthographic views along the three Cartesian axes in both directions. Representation (cartoon, sticks, or surface) and color scheme (sequence-rainbow or by-chain) vary across proteins so the training set covers all the common visualization conventions.

Q: Where is each backbone atom in 3D?
A: The mmCIF table is the protein's shape written out atom by atom. For each backbone N, Cα, C, and carbonyl O, it records an (x, y, z) coordinate triple in Å plus the residue type, chain letter, and residue number.

Q: How mobile is each atom in the crystal?
A: For experimental (PDB) structures, the B-factor (temperature factor) quantifies the positional spread of each atom in the crystal — a combination of thermal vibration and static disorder — in units of Å². High B-factors mark flexible loops or poorly resolved regions; low B-factors mark the rigid, well-ordered core.

Q: How big and how compact is the whole molecule?
A: Three whole-structure scalars: the radius of gyration (RMS distance of Cα from centroid, in Å), the count of Cα–Cα contacts (pairs closer than 8 Å and separated by more than four residues in sequence — i.e. tertiary, not local, contacts), and the bounding-box dimensions. Together they distinguish compact globular folds from extended fibres or disordered chains.

Q: What does the local fold look like, residue by residue?
A: A 3Di character summarizes, for each residue, the relative orientation of the Cα frame of its nearest spatial neighbor. Because it encodes fold topology rather than chemistry, 3Di alignments detect remote structural similarity that sequence alignment misses.

Q: How confident is the AlphaFold model at each residue?
A: For AlphaFold models, the B-factor field carries pLDDT — the model's own estimate of local accuracy on a 0–100 scale. Regions with pLDDT<50 should be treated as essentially unmodeled; they often correspond to intrinsically disordered segments.